Protein AF-M4BN10-F1 (afdb_monomer_lite)

Foldseek 3Di:
DDDDDCPVVVVVVVVVVVVVVVVVVVVVCVVVVPPCPPPPPPDDPPPPPPVPPPPLVVLLVVLVVLLVVLVVLVVVLVVLVVVLPDDDPPPCNVVSVVVNVVSVVVSVVSLVVSVVSLVVSVVVLVVDDDDPVVVVVNVVSSVVSVVSSVVSVD

Radius of gyration: 28.4 Å; chains: 1; bounding box: 60×37×81 Å

Organism: Hyaloperonospora arabidopsidis (strain Emoy2) (NCBI:txid559515)

Secondary structure (DSSP, 8-state):
-PPPP-HHHHHHHHHHHHHHHHHHHHHHHTTSTTT-TTS-SSS--------PPPTHHHHHHHHHHHHHHHHHHHHHHHHHHHHHHS--SSSTHHHHHHHHHHHHHHHHHHHHHHHHHHHHHHHTTSS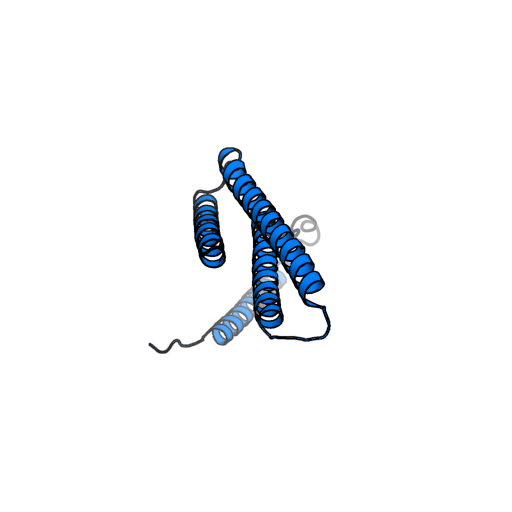S---HHHHHHHHHHHHHHHHHHHHHH-

pLDDT: mean 76.8, std 14.12, range [44.88, 93.56]

Sequence (154 aa):
MATRNLTRQFVQLRAQEKAKVLRRKNIVSHRHREEEKARHESVEQEVTSVAIAPGWVDVVNDTNRHVARIKEMMARLSTLHTSRLMVRFDGSESKYEQEIDDVTQEITDEFRCAEKGLRKMAHDDENMEFSAADAKTRQNVQSHWATALTDIAS

InterPro domains:
  IPR010989 SNARE [SSF47661] (54-152)

Structure (mmCIF, N/CA/C/O backbone):
data_AF-M4BN10-F1
#
_entry.id   AF-M4BN10-F1
#
loop_
_atom_site.group_PDB
_atom_site.id
_atom_site.type_symbol
_atom_site.label_atom_id
_atom_site.label_alt_id
_atom_site.label_comp_id
_atom_site.label_asym_id
_atom_site.label_entity_id
_atom_site.label_seq_id
_atom_site.pdbx_PDB_ins_code
_atom_site.Cartn_x
_atom_site.Cartn_y
_atom_site.Cartn_z
_atom_site.occupancy
_atom_site.B_iso_or_equiv
_atom_site.auth_seq_id
_atom_site.auth_comp_id
_atom_site.auth_asym_id
_atom_site.auth_atom_id
_atom_site.pdbx_PDB_model_num
ATOM 1 N N . MET A 1 1 ? -17.181 5.872 -26.113 1.00 54.25 1 MET A N 1
ATOM 2 C CA . MET A 1 1 ? -16.169 5.508 -27.131 1.00 54.25 1 MET A CA 1
ATOM 3 C C . MET A 1 1 ? -15.872 4.023 -27.002 1.00 54.25 1 MET A C 1
ATOM 5 O O . MET A 1 1 ? -15.557 3.596 -25.902 1.00 54.25 1 MET A O 1
ATOM 9 N N . ALA A 1 2 ? -16.022 3.234 -28.069 1.00 70.50 2 ALA A N 1
ATOM 10 C CA . ALA A 1 2 ? -15.698 1.805 -28.050 1.00 70.50 2 ALA A CA 1
ATOM 11 C C . ALA A 1 2 ? -14.240 1.598 -28.496 1.00 70.50 2 ALA A C 1
ATOM 13 O O . ALA A 1 2 ? -13.861 2.051 -29.575 1.00 70.50 2 ALA A O 1
ATOM 14 N N . THR A 1 3 ? -13.413 0.947 -27.676 1.00 85.56 3 THR A N 1
ATOM 15 C CA . THR A 1 3 ? -12.013 0.639 -28.008 1.00 85.56 3 THR A CA 1
ATOM 16 C C . THR A 1 3 ? -11.917 -0.749 -28.652 1.00 85.56 3 THR A C 1
ATOM 18 O O . THR A 1 3 ? -12.488 -1.722 -28.165 1.00 85.56 3 THR A O 1
ATOM 21 N N . ARG A 1 4 ? -11.209 -0.861 -29.786 1.00 88.69 4 ARG A N 1
ATOM 22 C CA . ARG A 1 4 ? -10.985 -2.136 -30.493 1.00 88.69 4 ARG A CA 1
ATOM 23 C C . ARG A 1 4 ? -9.639 -2.735 -30.083 1.00 88.69 4 ARG A C 1
ATOM 25 O O . ARG A 1 4 ? -8.607 -2.093 -30.255 1.00 88.69 4 ARG A O 1
ATOM 32 N N . ASN A 1 5 ? -9.632 -3.979 -29.603 1.00 88.12 5 ASN A N 1
ATOM 33 C CA . ASN A 1 5 ? -8.400 -4.688 -29.247 1.00 88.12 5 ASN A CA 1
ATOM 34 C C . ASN A 1 5 ? -7.778 -5.374 -30.481 1.00 88.12 5 ASN A C 1
ATOM 36 O O . ASN A 1 5 ? -8.390 -6.255 -31.083 1.00 88.12 5 ASN A O 1
ATOM 40 N N . LEU A 1 6 ? -6.564 -4.964 -30.863 1.00 91.88 6 LEU A N 1
ATOM 41 C CA . LEU A 1 6 ? -5.821 -5.491 -32.021 1.00 91.88 6 LEU A CA 1
ATOM 42 C C . LEU A 1 6 ? -4.573 -6.293 -31.625 1.00 91.88 6 LEU A C 1
ATOM 44 O O . LEU A 1 6 ? -3.831 -6.750 -32.496 1.00 91.88 6 LEU A O 1
ATOM 48 N N . THR A 1 7 ? -4.329 -6.492 -30.328 1.00 93.19 7 THR A N 1
ATOM 49 C CA . THR A 1 7 ? -3.077 -7.061 -29.810 1.00 93.19 7 THR A CA 1
ATOM 50 C C . THR A 1 7 ? -2.760 -8.414 -30.443 1.00 93.19 7 THR A C 1
ATOM 52 O O . THR A 1 7 ? -1.642 -8.644 -30.901 1.00 93.19 7 THR A O 1
ATOM 55 N N . ARG A 1 8 ? -3.763 -9.291 -30.569 1.00 89.62 8 ARG A N 1
ATOM 56 C CA . ARG A 1 8 ? -3.595 -10.623 -31.168 1.00 89.62 8 ARG A CA 1
ATOM 57 C C . ARG A 1 8 ? -3.158 -10.562 -32.635 1.00 89.62 8 ARG A C 1
ATOM 59 O O . ARG A 1 8 ? -2.279 -11.319 -33.042 1.00 89.62 8 ARG A O 1
ATOM 66 N N . GLN A 1 9 ? -3.740 -9.645 -33.410 1.00 90.69 9 GLN A N 1
ATOM 67 C CA . GLN A 1 9 ? -3.404 -9.460 -34.822 1.00 90.69 9 GLN A CA 1
ATOM 68 C C . GLN A 1 9 ? -1.964 -8.953 -34.979 1.00 90.69 9 GLN A C 1
ATOM 70 O O . GLN A 1 9 ? -1.209 -9.484 -35.791 1.00 90.69 9 GLN A O 1
ATOM 75 N N . PHE A 1 10 ? -1.551 -7.988 -34.152 1.00 92.88 10 PHE A N 1
ATOM 76 C CA . PHE A 1 10 ? -0.177 -7.484 -34.147 1.00 92.88 10 PHE A CA 1
ATOM 77 C C . PHE A 1 10 ? 0.849 -8.560 -33.776 1.00 92.88 10 PHE A C 1
ATOM 79 O O . PHE A 1 10 ? 1.885 -8.668 -34.432 1.00 92.88 10 PHE A O 1
ATOM 86 N N . VAL A 1 11 ? 0.566 -9.386 -32.764 1.00 93.56 11 VAL A N 1
ATOM 87 C CA . VAL A 1 11 ? 1.464 -10.481 -32.356 1.00 93.56 11 VAL A CA 1
ATOM 88 C C . VAL A 1 11 ? 1.652 -11.488 -33.492 1.00 93.56 11 VAL A C 1
ATOM 90 O O . VAL A 1 11 ? 2.782 -11.883 -33.785 1.00 93.56 11 VAL A O 1
ATOM 93 N N . GLN A 1 12 ? 0.568 -11.858 -34.178 1.00 90.69 12 GLN A N 1
ATOM 94 C CA . GLN A 1 12 ? 0.621 -12.794 -35.298 1.00 90.69 12 GLN A CA 1
ATOM 95 C C . GLN A 1 12 ? 1.441 -12.238 -36.470 1.00 90.69 12 GLN A C 1
ATOM 97 O O . GLN A 1 12 ? 2.306 -12.936 -37.000 1.00 90.69 12 GLN A O 1
ATOM 102 N N . LEU A 1 13 ? 1.222 -10.973 -36.840 1.00 92.94 13 LEU A N 1
ATOM 103 C CA . LEU A 1 13 ? 1.981 -10.310 -37.903 1.00 92.94 13 LEU A CA 1
ATOM 104 C C . LEU A 1 13 ? 3.469 -10.191 -37.549 1.00 92.94 13 LEU A C 1
ATOM 106 O O . LEU A 1 13 ? 4.327 -10.476 -38.384 1.00 92.94 13 LEU A O 1
ATOM 110 N N . ARG A 1 14 ? 3.796 -9.858 -36.293 1.00 91.44 14 ARG A N 1
ATOM 111 C CA . ARG A 1 14 ? 5.184 -9.788 -35.814 1.00 91.44 14 ARG A CA 1
ATOM 112 C C . ARG A 1 14 ? 5.889 -11.142 -35.902 1.00 91.44 14 ARG A C 1
ATOM 114 O O . ARG A 1 14 ? 7.046 -11.198 -36.316 1.00 91.44 14 ARG A O 1
ATOM 121 N N . ALA A 1 15 ? 5.211 -12.226 -35.527 1.00 89.19 15 ALA A N 1
ATOM 122 C CA . ALA A 1 15 ? 5.759 -13.577 -35.628 1.00 89.19 15 ALA A CA 1
ATOM 123 C C . ALA A 1 15 ? 6.003 -13.983 -37.092 1.00 89.19 15 ALA A C 1
ATOM 125 O O . ALA A 1 15 ? 7.060 -14.525 -37.420 1.00 89.19 15 ALA A O 1
ATOM 126 N N . GLN A 1 16 ? 5.061 -13.665 -37.984 1.00 87.00 16 GLN A N 1
ATOM 127 C CA . GLN A 1 16 ? 5.193 -13.932 -39.416 1.00 87.00 16 GLN A CA 1
ATOM 128 C C . GLN A 1 16 ? 6.348 -13.149 -40.051 1.00 87.00 16 GLN A C 1
ATOM 130 O O . GLN A 1 16 ? 7.101 -13.721 -40.839 1.00 87.00 16 GLN A O 1
ATOM 135 N N . GLU A 1 17 ? 6.531 -11.874 -39.700 1.00 84.25 17 GLU A N 1
ATOM 136 C CA . GLU A 1 17 ? 7.627 -11.067 -40.249 1.00 84.25 17 GLU A CA 1
ATOM 137 C C . GLU A 1 17 ? 8.992 -11.552 -39.750 1.00 84.25 17 GLU A C 1
ATOM 139 O O . GLU A 1 17 ? 9.910 -11.727 -40.552 1.00 84.25 17 GLU A O 1
ATOM 144 N N . LYS A 1 18 ? 9.108 -11.899 -38.459 1.00 82.06 18 LYS A N 1
ATOM 145 C CA . LYS A 1 18 ? 10.313 -12.554 -37.921 1.00 82.06 18 LYS A CA 1
ATOM 146 C C . LYS A 1 18 ? 10.642 -13.843 -38.682 1.00 82.06 18 LYS A C 1
ATOM 148 O O . LYS A 1 18 ? 11.789 -14.045 -39.074 1.00 82.06 18 LYS A O 1
ATOM 153 N N . ALA A 1 19 ? 9.642 -14.682 -38.961 1.00 81.38 19 ALA A N 1
ATOM 154 C CA . ALA A 1 19 ? 9.833 -15.909 -39.731 1.00 81.38 19 ALA A CA 1
ATOM 155 C C . ALA A 1 19 ? 10.281 -15.636 -41.182 1.00 81.38 19 ALA A C 1
ATOM 157 O O . ALA A 1 19 ? 11.134 -16.351 -41.707 1.00 81.38 19 ALA A O 1
ATOM 158 N N . LYS A 1 20 ? 9.758 -14.589 -41.835 1.00 81.75 20 LYS A N 1
ATOM 159 C CA . LYS A 1 20 ? 10.189 -14.177 -43.185 1.00 81.75 20 LYS A CA 1
ATOM 160 C C . LYS A 1 20 ? 11.622 -13.645 -43.203 1.00 81.75 20 LYS A C 1
ATOM 162 O O . LYS A 1 20 ? 12.374 -13.970 -44.120 1.00 81.75 20 LYS A O 1
ATOM 167 N N . VAL A 1 21 ? 12.010 -12.832 -42.221 1.00 80.88 21 VAL A N 1
ATOM 168 C CA . VAL A 1 21 ? 13.389 -12.332 -42.077 1.00 80.88 21 VAL A CA 1
ATOM 169 C C . VAL A 1 21 ? 14.361 -13.493 -41.856 1.00 80.88 21 VAL A C 1
ATOM 171 O O . VAL A 1 21 ? 15.370 -13.566 -42.552 1.00 80.88 21 VAL A O 1
ATOM 174 N N . LEU A 1 22 ? 14.019 -14.453 -40.990 1.00 75.00 22 LEU A N 1
ATOM 175 C CA . LEU A 1 22 ? 14.847 -15.638 -40.752 1.00 75.00 22 LEU A CA 1
ATOM 176 C C . LEU A 1 22 ? 14.999 -16.506 -42.012 1.00 75.00 22 LEU A C 1
ATOM 178 O O . LEU A 1 22 ? 16.103 -16.927 -42.345 1.00 75.00 22 LEU A O 1
ATOM 182 N N . ARG A 1 23 ? 13.911 -16.716 -42.769 1.00 76.12 23 ARG A N 1
ATOM 183 C CA . ARG A 1 23 ? 13.959 -17.427 -44.061 1.00 76.12 23 ARG A CA 1
ATOM 184 C C . ARG A 1 23 ? 14.865 -16.718 -45.070 1.00 76.12 23 ARG A C 1
ATOM 186 O O . ARG A 1 23 ? 15.666 -17.378 -45.720 1.00 76.12 23 ARG A O 1
ATOM 193 N N . ARG A 1 24 ? 14.782 -15.385 -45.173 1.00 75.94 24 ARG A N 1
ATOM 194 C CA . ARG A 1 24 ? 15.668 -14.585 -46.037 1.00 75.94 24 ARG A CA 1
ATOM 195 C C . ARG A 1 24 ? 17.137 -14.694 -45.604 1.00 75.94 24 ARG A C 1
ATOM 197 O O . ARG A 1 24 ? 17.982 -14.941 -46.458 1.00 75.94 24 ARG A O 1
ATOM 204 N N . LYS A 1 25 ? 17.433 -14.605 -44.299 1.00 72.31 25 LYS A N 1
ATOM 205 C CA . LYS A 1 25 ? 18.791 -14.776 -43.741 1.00 72.31 25 LYS A CA 1
ATOM 206 C C . LYS A 1 25 ? 19.361 -16.168 -44.055 1.00 72.31 25 LYS A C 1
ATOM 208 O O . LYS A 1 25 ? 20.499 -16.259 -44.499 1.00 72.31 25 LYS A O 1
ATOM 213 N N . ASN A 1 26 ? 18.556 -17.226 -43.928 1.00 67.19 26 ASN A N 1
ATOM 214 C CA . ASN A 1 26 ? 18.981 -18.600 -44.232 1.00 67.19 26 ASN A CA 1
ATOM 215 C C . ASN A 1 26 ? 19.218 -18.872 -45.730 1.00 67.19 26 ASN A C 1
ATOM 217 O O . ASN A 1 26 ? 20.049 -19.706 -46.078 1.00 67.19 26 ASN A O 1
ATOM 221 N N . ILE A 1 27 ? 18.500 -18.190 -46.627 1.00 65.56 27 ILE A N 1
ATOM 222 C CA . ILE A 1 27 ? 18.718 -18.314 -48.080 1.00 65.56 27 ILE A CA 1
ATOM 223 C C . ILE A 1 27 ? 20.009 -17.594 -48.492 1.00 65.56 27 ILE A C 1
ATOM 225 O O . ILE A 1 27 ? 20.764 -18.103 -49.317 1.00 65.56 27 ILE A O 1
ATOM 229 N N . VAL A 1 28 ? 20.289 -16.432 -47.894 1.00 60.88 28 VAL A N 1
ATOM 230 C CA . VAL A 1 28 ? 21.525 -15.674 -48.140 1.00 60.88 28 VAL A CA 1
ATOM 231 C C . VAL A 1 28 ? 22.743 -16.394 -47.547 1.00 60.88 28 VAL A C 1
ATOM 233 O O . VAL A 1 28 ? 23.783 -16.454 -48.199 1.00 60.88 28 VAL A O 1
ATOM 236 N N . SER A 1 29 ? 22.612 -17.034 -46.379 1.00 57.50 29 SER A N 1
ATOM 237 C CA . SER A 1 29 ? 23.706 -17.800 -45.764 1.00 57.50 29 SER A CA 1
ATOM 238 C C . SER A 1 29 ? 24.054 -19.090 -46.511 1.00 57.50 29 SER A C 1
ATOM 240 O O . SER A 1 29 ? 25.197 -19.530 -46.448 1.00 57.50 29 SER A O 1
ATOM 242 N N . HIS A 1 30 ? 23.136 -19.665 -47.297 1.00 53.50 30 HIS A N 1
ATOM 243 C CA . HIS A 1 30 ? 23.446 -20.814 -48.156 1.00 53.50 30 HIS A CA 1
ATOM 244 C C . HIS A 1 30 ? 24.340 -20.469 -49.360 1.00 53.50 30 HIS A C 1
ATOM 246 O O . HIS A 1 30 ? 24.885 -21.380 -49.977 1.00 53.50 30 HIS A O 1
ATOM 252 N N . ARG A 1 31 ? 24.523 -19.178 -49.677 1.00 53.12 31 ARG A N 1
ATOM 253 C CA . ARG A 1 31 ? 25.410 -18.707 -50.754 1.00 53.12 31 ARG A CA 1
ATOM 254 C C . ARG A 1 31 ? 26.826 -18.350 -50.260 1.00 53.12 31 ARG A C 1
ATOM 256 O O . ARG A 1 31 ? 27.698 -18.131 -51.086 1.00 53.12 31 ARG A O 1
ATOM 263 N N . HIS A 1 32 ? 27.058 -18.326 -48.943 1.00 49.81 32 HIS A N 1
ATOM 264 C CA . HIS A 1 32 ? 28.332 -17.924 -48.316 1.00 49.81 32 HIS A CA 1
ATOM 265 C C . HIS A 1 32 ? 28.820 -18.930 -47.245 1.00 49.81 32 HIS A C 1
ATOM 267 O O . HIS A 1 32 ? 29.601 -18.589 -46.362 1.00 49.81 32 HIS A O 1
ATOM 273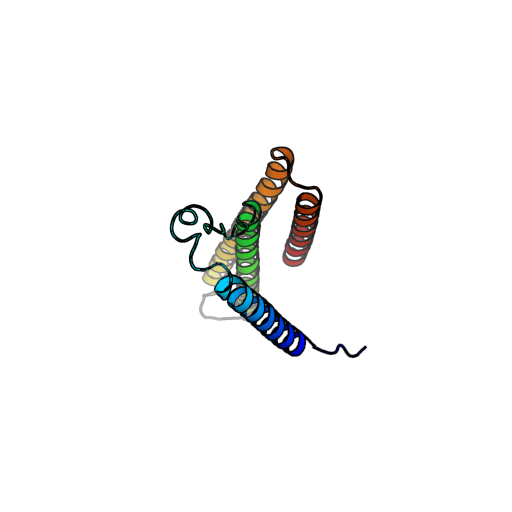 N N . ARG A 1 33 ? 28.325 -20.181 -47.279 1.00 48.88 33 ARG A N 1
ATOM 274 C CA . ARG A 1 33 ? 28.557 -21.194 -46.226 1.00 48.88 33 ARG A CA 1
ATOM 275 C C . ARG A 1 33 ? 29.898 -21.929 -46.321 1.00 48.88 33 ARG A C 1
ATOM 277 O O . ARG A 1 33 ? 30.248 -22.628 -45.375 1.00 48.88 33 ARG A O 1
ATOM 284 N N . GLU A 1 34 ? 30.645 -21.792 -47.413 1.00 49.97 34 GLU A N 1
ATOM 285 C CA . GLU A 1 34 ? 31.919 -22.513 -47.557 1.00 49.97 34 GLU A CA 1
ATOM 286 C C . GLU A 1 34 ? 33.153 -21.725 -47.085 1.00 49.97 34 GLU A C 1
ATOM 288 O O . GLU A 1 34 ? 34.161 -22.353 -46.781 1.00 49.97 34 GLU A O 1
ATOM 293 N N . GLU A 1 35 ? 33.080 -20.401 -46.885 1.00 50.88 35 GLU A N 1
ATOM 294 C CA . GLU A 1 35 ? 34.285 -19.599 -46.576 1.00 50.88 35 GLU A CA 1
ATOM 295 C C . GLU A 1 35 ? 34.394 -19.069 -45.130 1.00 50.88 35 GLU A C 1
ATOM 297 O O . GLU A 1 35 ? 35.488 -18.728 -44.687 1.00 50.88 35 GLU A O 1
ATOM 302 N N . GLU A 1 36 ? 33.322 -19.057 -44.327 1.00 49.31 36 GLU A N 1
ATOM 303 C CA . GLU A 1 36 ? 33.332 -18.389 -43.004 1.00 49.31 36 GLU A CA 1
ATOM 304 C C . GLU A 1 36 ? 33.270 -19.320 -41.779 1.00 49.31 36 GLU A C 1
ATOM 306 O O . GLU A 1 36 ? 33.039 -18.875 -40.655 1.00 49.31 36 GLU A O 1
ATOM 311 N N . LYS A 1 37 ? 33.545 -20.622 -41.934 1.00 46.28 37 LYS A N 1
ATOM 312 C CA . LYS A 1 37 ? 33.528 -21.581 -40.806 1.00 46.28 37 LYS A CA 1
ATOM 313 C C . LYS A 1 37 ? 34.695 -21.412 -39.806 1.00 46.28 37 LYS A C 1
ATOM 315 O O . LYS A 1 37 ? 34.807 -22.200 -38.874 1.00 46.28 37 LYS A O 1
ATOM 320 N N . ALA A 1 38 ? 35.549 -20.399 -39.971 1.00 49.38 38 ALA A N 1
ATOM 321 C CA . ALA A 1 38 ? 36.724 -20.162 -39.125 1.00 49.38 38 ALA A CA 1
ATOM 322 C C . ALA A 1 38 ? 36.747 -18.800 -38.397 1.00 49.38 38 ALA A C 1
ATOM 324 O O . ALA A 1 38 ? 37.731 -18.508 -37.726 1.00 49.38 38 ALA A O 1
ATOM 325 N N . ARG A 1 39 ? 35.721 -17.939 -38.526 1.00 49.94 39 ARG A N 1
ATOM 326 C CA . ARG A 1 39 ? 35.797 -16.548 -38.011 1.00 49.94 39 ARG A CA 1
ATOM 327 C C . ARG A 1 39 ? 34.670 -16.085 -37.085 1.00 49.94 39 ARG A C 1
ATOM 329 O O . ARG A 1 39 ? 34.713 -14.947 -36.636 1.00 49.94 39 ARG A O 1
ATOM 336 N N . HIS A 1 40 ? 33.697 -16.933 -36.762 1.00 45.62 40 HIS A N 1
ATOM 337 C CA . HIS A 1 40 ? 32.463 -16.493 -36.096 1.00 45.62 40 HIS A CA 1
ATOM 338 C C . HIS A 1 40 ? 32.186 -17.166 -34.739 1.00 45.62 40 HIS A C 1
ATOM 340 O O . HIS A 1 40 ? 31.036 -17.414 -34.399 1.00 45.62 40 HIS A O 1
ATOM 346 N N . GLU A 1 41 ? 33.219 -17.442 -33.934 1.00 44.88 41 GLU A N 1
ATOM 347 C CA . GLU A 1 41 ? 33.027 -17.850 -32.525 1.00 44.88 41 GLU A CA 1
ATOM 348 C C . GLU A 1 41 ? 32.899 -16.648 -31.561 1.00 44.88 41 GLU A C 1
ATOM 350 O O . GLU A 1 41 ? 32.593 -16.822 -30.389 1.00 44.88 41 GLU A O 1
ATOM 355 N N . SER A 1 42 ? 33.075 -15.403 -32.021 1.00 45.56 42 SER A N 1
ATOM 356 C CA . SER A 1 42 ? 33.181 -14.245 -31.115 1.00 45.56 42 SER A CA 1
ATOM 357 C C . SER A 1 42 ? 31.973 -13.306 -31.046 1.00 45.56 42 SER A C 1
ATOM 359 O O . SER A 1 42 ? 32.022 -12.337 -30.292 1.00 45.56 42 SER A O 1
ATOM 361 N N . VAL A 1 43 ? 30.885 -13.535 -31.786 1.00 54.44 43 VAL A N 1
ATOM 362 C CA . VAL A 1 43 ? 29.778 -12.561 -31.827 1.00 54.44 43 VAL A CA 1
ATOM 363 C C . VAL A 1 43 ? 28.429 -13.255 -31.902 1.00 54.44 43 VAL A C 1
ATOM 365 O O . VAL A 1 43 ? 27.852 -13.274 -32.972 1.00 54.44 43 VAL A O 1
ATOM 368 N N . GLU A 1 44 ? 27.930 -13.803 -30.791 1.00 46.47 44 GLU A N 1
ATOM 369 C CA . GLU A 1 44 ? 26.492 -13.830 -30.440 1.00 46.47 44 GLU A CA 1
ATOM 370 C C . GLU A 1 44 ? 26.348 -14.016 -28.915 1.00 46.47 44 GLU A C 1
ATOM 372 O O . GLU A 1 44 ? 25.661 -14.907 -28.429 1.00 46.47 44 GLU A O 1
ATOM 377 N N . GLN A 1 45 ? 26.997 -13.157 -28.123 1.00 48.31 45 GLN A N 1
ATOM 378 C CA . GLN A 1 45 ? 26.473 -12.852 -26.792 1.00 48.31 45 GLN A CA 1
ATOM 379 C C . GLN A 1 45 ? 25.635 -11.586 -26.943 1.00 48.31 45 GLN A C 1
ATOM 381 O O . GLN A 1 45 ? 26.057 -10.484 -26.603 1.00 48.31 45 GLN A O 1
ATOM 386 N N . GLU A 1 46 ? 24.448 -11.747 -27.538 1.00 47.12 46 GLU A N 1
ATOM 387 C CA . GLU A 1 46 ? 23.356 -10.797 -27.355 1.00 47.12 46 GLU A CA 1
ATOM 388 C C . GLU A 1 46 ? 23.073 -10.806 -25.852 1.00 47.12 46 GLU A C 1
ATOM 390 O O . GLU A 1 46 ? 22.348 -11.650 -25.324 1.00 47.12 46 GLU A O 1
ATOM 395 N N . VAL A 1 47 ? 23.747 -9.911 -25.131 1.00 48.41 47 VAL A N 1
ATOM 396 C CA . VAL A 1 47 ? 23.386 -9.571 -23.768 1.00 48.41 47 VAL A CA 1
ATOM 397 C C . VAL A 1 47 ? 21.982 -9.012 -23.909 1.00 48.41 47 VAL A C 1
ATOM 399 O O . VAL A 1 47 ? 21.790 -7.853 -24.269 1.00 48.41 47 VAL A O 1
ATOM 402 N N . THR A 1 48 ? 20.977 -9.856 -23.688 1.00 45.91 48 THR A N 1
ATOM 403 C CA . THR A 1 48 ? 19.666 -9.395 -23.271 1.00 45.91 48 THR A CA 1
ATOM 404 C C . THR A 1 48 ? 19.941 -8.632 -21.991 1.00 45.91 48 THR A C 1
ATOM 406 O O . THR A 1 48 ? 20.011 -9.223 -20.914 1.00 45.91 48 THR A O 1
ATOM 409 N N . SER A 1 49 ? 20.222 -7.335 -22.117 1.00 48.03 49 SER A N 1
ATOM 410 C CA . SER A 1 49 ? 20.278 -6.418 -21.002 1.00 48.03 49 SER A CA 1
ATOM 411 C C . SER A 1 49 ? 18.857 -6.405 -20.468 1.00 48.03 49 SER A C 1
ATOM 413 O O . SER A 1 49 ? 18.010 -5.628 -20.910 1.00 48.03 49 SER A O 1
ATOM 415 N N . VAL A 1 50 ? 18.555 -7.367 -19.598 1.00 53.06 50 VAL A N 1
ATOM 416 C CA . VAL A 1 50 ? 17.430 -7.280 -18.689 1.00 53.06 50 VAL A CA 1
ATOM 417 C C . VAL A 1 50 ? 17.663 -5.941 -18.022 1.00 53.06 50 VAL A C 1
ATOM 419 O O . VAL A 1 50 ? 18.657 -5.776 -17.320 1.00 53.06 50 VAL A O 1
ATOM 422 N N . ALA A 1 51 ? 16.854 -4.948 -18.386 1.00 62.34 51 ALA A N 1
ATOM 423 C CA . ALA A 1 51 ? 16.897 -3.651 -17.751 1.00 62.34 51 ALA A CA 1
ATOM 424 C C . ALA A 1 51 ? 16.594 -3.935 -16.284 1.00 62.34 51 ALA A C 1
ATOM 426 O O . ALA A 1 51 ? 15.447 -4.210 -15.931 1.00 62.34 51 ALA A O 1
ATOM 427 N N . ILE A 1 52 ? 17.649 -4.015 -15.472 1.00 65.75 52 ILE A N 1
ATOM 428 C CA . ILE A 1 52 ? 17.530 -4.168 -14.033 1.00 65.75 52 ILE A CA 1
ATOM 429 C C . ILE A 1 52 ? 16.690 -2.971 -13.623 1.00 65.75 52 ILE A C 1
ATOM 431 O O . ILE A 1 52 ? 17.051 -1.829 -13.929 1.00 65.75 52 ILE A O 1
ATOM 435 N N . ALA A 1 53 ? 15.511 -3.254 -13.069 1.00 67.19 53 ALA A N 1
ATOM 436 C CA . ALA A 1 53 ? 14.627 -2.205 -12.607 1.00 67.19 53 ALA A CA 1
A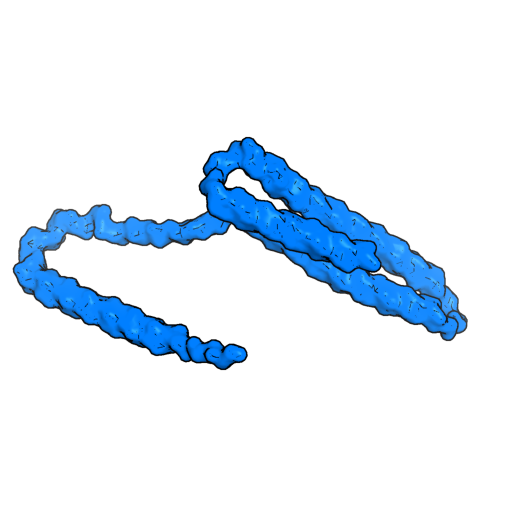TOM 437 C C . ALA A 1 53 ? 15.456 -1.292 -11.692 1.00 67.19 53 ALA A C 1
ATOM 439 O O . ALA A 1 53 ? 16.235 -1.800 -10.882 1.00 67.19 53 ALA A O 1
ATOM 440 N N . PRO A 1 54 ? 15.372 0.034 -11.861 1.00 72.25 54 PRO A N 1
ATOM 441 C CA . PRO A 1 54 ? 16.107 0.948 -11.004 1.00 72.25 54 PRO A CA 1
ATOM 442 C C . PRO A 1 54 ? 15.864 0.615 -9.525 1.00 72.25 54 PRO A C 1
ATOM 444 O O . PRO A 1 54 ? 14.731 0.323 -9.157 1.00 72.25 54 PRO A O 1
ATOM 447 N N . GLY A 1 55 ? 16.886 0.684 -8.669 1.00 71.44 55 GLY A N 1
ATOM 448 C CA . GLY A 1 55 ? 16.772 0.250 -7.264 1.00 71.44 55 GLY A CA 1
ATOM 449 C C . GLY A 1 55 ? 15.678 0.962 -6.448 1.00 71.44 55 GLY A C 1
ATOM 450 O O . GLY A 1 55 ? 15.193 0.425 -5.458 1.00 71.44 55 GLY A O 1
ATOM 451 N N . TRP A 1 56 ? 15.213 2.136 -6.890 1.00 75.50 56 TRP A N 1
ATOM 452 C CA . TRP A 1 56 ? 14.057 2.812 -6.289 1.00 75.50 56 TRP A CA 1
ATOM 453 C C . TRP A 1 56 ? 12.739 2.048 -6.483 1.00 75.50 56 TRP A C 1
ATOM 455 O O . TRP A 1 56 ? 11.821 2.200 -5.681 1.00 75.50 56 TRP A O 1
ATOM 465 N N . VAL A 1 57 ? 12.632 1.213 -7.522 1.00 80.69 57 VAL A N 1
ATOM 466 C CA . VAL A 1 57 ? 11.446 0.389 -7.791 1.00 80.69 57 VAL A CA 1
ATOM 467 C C . VAL A 1 57 ? 11.215 -0.611 -6.659 1.00 80.69 57 VAL A C 1
ATOM 469 O O . VAL A 1 57 ? 10.066 -0.838 -6.281 1.00 80.69 57 VAL A O 1
ATOM 472 N N . ASP A 1 58 ? 12.283 -1.149 -6.066 1.00 82.62 58 ASP A N 1
ATOM 473 C CA . ASP A 1 58 ? 12.177 -2.045 -4.912 1.00 82.62 58 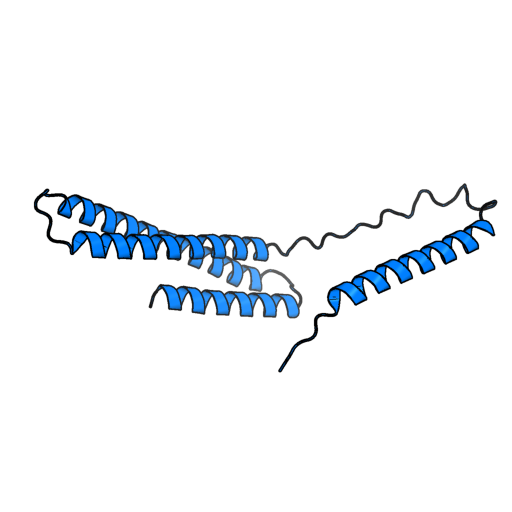ASP A CA 1
ATOM 474 C C . ASP A 1 58 ? 11.638 -1.298 -3.686 1.00 82.62 58 ASP A C 1
ATOM 476 O O . ASP A 1 58 ? 10.700 -1.765 -3.042 1.00 82.62 58 ASP A O 1
ATOM 480 N N . VAL A 1 59 ? 12.125 -0.075 -3.439 1.00 80.88 59 VAL A N 1
ATOM 481 C CA . VAL A 1 59 ? 11.627 0.800 -2.360 1.00 80.88 59 VAL A CA 1
ATOM 482 C C . VAL A 1 59 ? 10.141 1.122 -2.546 1.00 80.88 59 VAL A C 1
ATOM 484 O O . VAL A 1 59 ? 9.378 1.153 -1.577 1.00 80.88 59 VAL A O 1
ATOM 487 N N . VAL A 1 60 ? 9.694 1.319 -3.788 1.00 81.00 60 VAL A N 1
ATOM 488 C CA . VAL A 1 60 ? 8.275 1.544 -4.105 1.00 81.00 60 VAL A CA 1
ATOM 489 C C . VAL A 1 60 ? 7.444 0.295 -3.855 1.00 81.00 60 VAL A C 1
ATOM 491 O O . VAL A 1 60 ? 6.345 0.392 -3.312 1.00 81.00 60 VAL A O 1
ATOM 494 N N . ASN A 1 61 ? 7.952 -0.876 -4.228 1.00 85.06 61 ASN A N 1
ATOM 495 C CA . ASN A 1 61 ? 7.258 -2.135 -3.999 1.00 85.06 61 ASN A CA 1
ATOM 496 C C . ASN A 1 61 ? 7.112 -2.427 -2.499 1.00 85.06 61 ASN A C 1
ATOM 498 O O . ASN A 1 61 ? 6.032 -2.805 -2.049 1.00 85.06 61 ASN A O 1
ATOM 502 N N . ASP A 1 62 ? 8.162 -2.179 -1.716 1.00 85.94 62 ASP A N 1
ATOM 503 C CA . ASP A 1 62 ? 8.127 -2.302 -0.259 1.00 85.94 62 ASP A CA 1
ATOM 504 C C . ASP A 1 62 ? 7.133 -1.313 0.359 1.00 85.94 62 ASP A C 1
ATOM 506 O O . ASP A 1 62 ? 6.272 -1.710 1.145 1.00 85.94 62 ASP A O 1
ATOM 510 N N . THR A 1 63 ? 7.154 -0.047 -0.068 1.00 85.19 63 THR A N 1
ATOM 511 C CA . THR A 1 63 ? 6.171 0.959 0.377 1.00 85.19 63 THR A CA 1
ATOM 512 C C . THR A 1 63 ? 4.734 0.526 0.053 1.00 85.19 63 THR A C 1
ATOM 514 O O . THR A 1 63 ? 3.844 0.655 0.892 1.00 85.19 63 THR A O 1
ATOM 517 N N . ASN A 1 64 ? 4.503 -0.078 -1.119 1.00 86.62 64 ASN A N 1
ATOM 518 C CA . ASN A 1 64 ? 3.191 -0.607 -1.505 1.00 86.62 64 ASN A CA 1
ATOM 519 C C . ASN A 1 64 ? 2.722 -1.750 -0.606 1.00 86.62 64 ASN A C 1
ATOM 521 O O . ASN A 1 64 ? 1.542 -1.832 -0.268 1.00 86.62 64 ASN A O 1
ATOM 525 N N . ARG A 1 65 ? 3.643 -2.618 -0.181 1.00 89.56 65 ARG A N 1
ATOM 526 C CA . ARG A 1 65 ? 3.338 -3.692 0.770 1.00 89.56 65 ARG A CA 1
ATOM 527 C C . ARG A 1 65 ? 2.934 -3.130 2.128 1.00 89.56 65 ARG A C 1
ATOM 529 O O . ARG A 1 65 ? 1.926 -3.577 2.669 1.00 89.56 65 ARG A O 1
ATOM 536 N N . HIS A 1 66 ? 3.656 -2.127 2.633 1.00 88.38 66 HIS A N 1
ATOM 537 C CA . HIS A 1 66 ? 3.293 -1.437 3.876 1.00 88.38 66 HIS A CA 1
ATOM 538 C C . HIS A 1 66 ? 1.896 -0.812 3.777 1.00 88.38 66 HIS A C 1
ATOM 540 O O . HIS A 1 66 ? 1.046 -1.057 4.627 1.00 88.38 66 HIS A O 1
ATOM 546 N N . VAL A 1 67 ? 1.599 -0.095 2.691 1.00 86.62 67 VAL A N 1
ATOM 547 C CA . VAL A 1 67 ? 0.277 0.518 2.478 1.00 86.62 67 VAL A CA 1
ATOM 548 C C . VAL A 1 67 ? -0.845 -0.518 2.373 1.00 86.62 67 VAL A C 1
ATOM 550 O O . VAL A 1 67 ? -1.919 -0.317 2.939 1.00 86.62 67 VAL A O 1
ATOM 553 N N . ALA A 1 68 ? -0.620 -1.635 1.680 1.00 89.25 68 ALA A N 1
ATOM 554 C CA . ALA A 1 68 ? -1.598 -2.719 1.613 1.00 89.25 68 ALA A CA 1
ATOM 555 C C . ALA A 1 68 ? -1.881 -3.314 3.002 1.00 89.25 68 ALA A C 1
ATOM 557 O O . ALA A 1 68 ? -3.043 -3.518 3.354 1.00 89.25 68 ALA A O 1
ATOM 558 N N . ARG A 1 69 ? -0.832 -3.519 3.808 1.00 90.88 69 ARG A N 1
ATOM 559 C CA . ARG A 1 69 ? -0.950 -4.013 5.183 1.00 90.88 69 ARG A CA 1
ATOM 560 C C . ARG A 1 69 ? -1.716 -3.036 6.074 1.00 90.88 69 ARG A C 1
ATOM 562 O O . ARG A 1 69 ? -2.628 -3.456 6.777 1.00 90.88 69 ARG A O 1
ATOM 569 N N . ILE A 1 70 ? -1.423 -1.738 5.987 1.00 90.44 70 ILE A N 1
ATOM 570 C CA . ILE A 1 70 ? -2.161 -0.696 6.718 1.00 90.44 70 ILE A CA 1
ATOM 571 C C . ILE A 1 70 ? -3.656 -0.774 6.394 1.00 90.44 70 ILE A C 1
ATOM 573 O O . ILE A 1 70 ? -4.477 -0.755 7.306 1.00 90.44 70 ILE A O 1
ATOM 577 N N . LYS A 1 71 ? -4.034 -0.915 5.117 1.00 89.25 71 LYS A N 1
ATOM 578 C CA . LYS A 1 71 ? -5.451 -1.025 4.720 1.00 89.25 71 LYS A CA 1
ATOM 579 C C . LYS A 1 71 ? -6.143 -2.240 5.337 1.00 89.25 71 LYS A C 1
ATOM 581 O O . LYS A 1 71 ? -7.280 -2.128 5.792 1.00 89.25 71 LYS A O 1
ATOM 586 N N . GLU A 1 72 ? -5.470 -3.386 5.370 1.00 92.00 72 GLU A N 1
ATOM 587 C CA . GLU A 1 72 ? -5.995 -4.598 6.008 1.00 92.00 72 GLU A CA 1
ATOM 588 C C . GLU A 1 72 ? -6.182 -4.401 7.519 1.00 92.00 72 GLU A C 1
ATOM 590 O O . GLU A 1 72 ? -7.231 -4.735 8.075 1.00 92.00 72 GLU A O 1
ATOM 595 N N . MET A 1 73 ? -5.200 -3.790 8.180 1.00 91.00 73 MET A N 1
ATOM 596 C CA . MET A 1 73 ? -5.253 -3.512 9.613 1.00 91.00 73 MET A CA 1
ATOM 597 C C . MET A 1 73 ? -6.324 -2.478 9.966 1.00 91.00 73 MET A C 1
ATOM 599 O O . MET A 1 73 ? -7.041 -2.670 10.943 1.00 91.00 73 MET A O 1
ATOM 603 N N . MET A 1 74 ? -6.508 -1.441 9.146 1.00 90.00 74 MET A N 1
ATOM 604 C CA . MET A 1 74 ? -7.593 -0.463 9.289 1.00 90.00 74 MET A CA 1
ATOM 605 C C . MET A 1 74 ? -8.973 -1.125 9.160 1.00 90.00 74 MET A C 1
ATOM 607 O O . MET A 1 74 ? -9.880 -0.836 9.943 1.00 90.00 74 MET A O 1
ATOM 611 N N . ALA A 1 75 ? -9.134 -2.070 8.227 1.00 90.81 75 ALA A N 1
ATOM 612 C CA . ALA A 1 75 ? -10.363 -2.853 8.116 1.00 90.81 75 ALA A CA 1
ATOM 613 C C . ALA A 1 75 ? -10.594 -3.717 9.368 1.00 90.81 75 ALA A C 1
ATOM 615 O O . ALA A 1 75 ? -11.694 -3.718 9.925 1.00 90.81 75 ALA A O 1
ATOM 616 N N . ARG A 1 76 ? -9.551 -4.394 9.869 1.00 89.94 76 ARG A N 1
ATOM 617 C CA . ARG A 1 76 ? -9.620 -5.164 11.121 1.00 89.94 76 ARG A CA 1
ATOM 618 C C . ARG A 1 76 ? -9.990 -4.272 12.308 1.00 89.94 76 ARG A C 1
ATOM 620 O O . ARG A 1 76 ? -10.893 -4.623 13.064 1.00 89.94 76 ARG A O 1
ATOM 627 N N . LEU A 1 77 ? -9.365 -3.107 12.439 1.00 90.62 77 LEU A N 1
ATOM 628 C CA . LEU A 1 77 ? -9.651 -2.133 13.488 1.00 90.62 77 LEU A CA 1
ATOM 629 C C . LEU A 1 77 ? -11.125 -1.694 13.462 1.00 90.62 77 LEU A C 1
ATOM 631 O O . LEU A 1 77 ? -11.784 -1.682 14.499 1.00 90.62 77 LEU A O 1
ATOM 635 N N . SER A 1 78 ? -11.683 -1.433 12.277 1.00 88.44 78 SER A N 1
ATOM 636 C CA . SER A 1 78 ? -13.109 -1.115 12.112 1.00 88.44 78 SER A CA 1
ATOM 637 C C . SER A 1 78 ? -14.026 -2.246 12.604 1.00 88.44 78 SER A C 1
ATOM 639 O O . SER A 1 78 ? -15.007 -2.002 13.317 1.00 88.44 78 SER A O 1
ATOM 641 N N . THR A 1 79 ? -13.686 -3.505 12.300 1.00 88.12 79 THR A N 1
ATOM 642 C CA . THR A 1 79 ? -14.449 -4.661 12.801 1.00 88.12 79 THR A CA 1
ATOM 643 C C . THR A 1 79 ? -14.343 -4.826 14.317 1.00 88.12 79 THR A C 1
ATOM 645 O O . THR A 1 79 ? -15.344 -5.153 14.959 1.00 88.12 79 THR A O 1
ATOM 648 N N . LEU A 1 80 ? -13.174 -4.550 14.906 1.00 86.50 80 LEU A N 1
ATOM 649 C CA . LEU A 1 80 ? -12.963 -4.593 16.355 1.00 86.50 80 LEU A CA 1
ATOM 650 C C . LEU A 1 80 ? -13.751 -3.486 17.060 1.00 86.50 80 LEU A C 1
ATOM 652 O O . LEU A 1 80 ? -14.452 -3.771 18.027 1.00 86.50 80 LEU A O 1
ATOM 656 N N . HIS A 1 81 ? -13.740 -2.258 16.533 1.00 85.19 81 HIS A N 1
ATOM 657 C CA . HIS A 1 81 ? -14.571 -1.168 17.050 1.00 85.19 81 HIS A CA 1
ATOM 658 C C . HIS A 1 81 ? -16.062 -1.506 16.992 1.00 85.19 81 HIS A C 1
ATOM 660 O O . HIS A 1 81 ? -16.775 -1.316 17.974 1.00 85.19 81 HIS A O 1
ATOM 666 N N . THR A 1 82 ? -16.531 -2.065 15.874 1.00 85.88 82 THR A N 1
ATOM 667 C CA . THR A 1 82 ? -17.930 -2.499 15.735 1.00 85.88 82 THR A CA 1
ATOM 668 C C . THR A 1 82 ? -18.269 -3.608 16.734 1.00 85.88 82 THR A C 1
ATOM 670 O O . THR A 1 82 ? -19.335 -3.591 17.345 1.00 85.88 82 THR A O 1
ATOM 673 N N . SER A 1 83 ? -17.347 -4.552 16.943 1.00 82.38 83 SER A N 1
ATOM 674 C CA . SER A 1 83 ? -17.518 -5.663 17.886 1.00 82.38 83 SER A CA 1
ATOM 675 C C . SER A 1 83 ? -17.533 -5.201 19.341 1.00 82.38 83 SER A C 1
ATOM 677 O O . SER A 1 83 ? -18.328 -5.715 20.123 1.00 82.38 83 SER A O 1
ATOM 679 N N . ARG A 1 84 ? -16.708 -4.208 19.692 1.00 79.38 84 ARG A N 1
ATOM 680 C CA . ARG A 1 84 ? -16.688 -3.567 21.013 1.00 79.38 84 ARG A CA 1
ATOM 681 C C . ARG A 1 84 ? -17.982 -2.808 21.309 1.00 79.38 84 ARG A C 1
ATOM 683 O O . ARG A 1 84 ? -18.429 -2.798 22.446 1.00 79.38 84 ARG A O 1
ATOM 690 N N . LEU A 1 85 ? -18.580 -2.161 20.307 1.00 82.12 85 LEU A N 1
ATOM 691 C CA . LEU A 1 85 ? -19.837 -1.419 20.472 1.00 82.12 85 LEU A CA 1
ATOM 692 C C . LEU A 1 85 ? -21.054 -2.330 20.700 1.00 82.12 85 LEU A C 1
ATOM 694 O O . LEU A 1 85 ? -22.103 -1.853 21.134 1.00 82.12 85 LEU A O 1
ATOM 698 N N . MET A 1 86 ? -20.946 -3.629 20.407 1.00 81.38 86 MET A N 1
ATOM 699 C CA . MET A 1 86 ? -21.999 -4.582 20.741 1.00 81.38 86 MET A CA 1
ATOM 700 C C . MET A 1 86 ? -21.986 -4.856 22.247 1.00 81.38 86 MET A C 1
ATOM 702 O O . MET A 1 86 ? -20.993 -5.331 22.787 1.00 81.38 86 MET A O 1
ATOM 706 N N . VAL A 1 87 ? -23.111 -4.592 22.920 1.00 67.56 87 VAL A N 1
ATOM 707 C CA . VAL A 1 87 ? -23.276 -4.870 24.355 1.00 67.56 87 VAL A CA 1
ATOM 708 C C . VAL A 1 87 ? -23.186 -6.378 24.587 1.00 67.56 87 VAL A C 1
ATOM 710 O O . VAL A 1 87 ? -24.057 -7.136 24.152 1.00 67.56 87 VAL A O 1
ATOM 713 N N . ARG A 1 88 ? -22.129 -6.820 25.273 1.00 68.38 88 ARG A N 1
ATOM 714 C CA . ARG A 1 88 ? -21.891 -8.227 25.620 1.00 68.38 88 ARG A CA 1
ATOM 715 C C . ARG A 1 88 ? -21.698 -8.358 27.127 1.00 68.38 88 ARG A C 1
ATOM 717 O O . ARG A 1 88 ? -21.032 -7.548 27.754 1.00 68.38 88 ARG A O 1
ATOM 724 N N . PHE A 1 89 ? -22.277 -9.404 27.710 1.00 67.25 89 PHE A N 1
ATOM 725 C CA . PHE A 1 89 ? -22.241 -9.659 29.158 1.00 67.25 89 PHE A CA 1
ATOM 726 C C . PHE A 1 89 ? -21.114 -10.621 29.585 1.00 67.25 89 PHE A C 1
ATOM 728 O O . PHE A 1 89 ? -21.102 -11.090 30.718 1.00 67.25 89 PHE A O 1
ATOM 735 N N . ASP A 1 90 ? -20.178 -10.947 28.688 1.00 74.31 90 ASP A N 1
ATOM 736 C CA . ASP A 1 90 ? -19.106 -11.931 28.914 1.00 74.31 90 ASP A CA 1
ATOM 737 C C . ASP A 1 90 ? -17.803 -11.326 29.481 1.00 74.31 90 ASP A C 1
ATOM 739 O O . ASP A 1 90 ? -16.829 -12.050 29.682 1.00 74.31 90 ASP A O 1
ATOM 743 N N . GLY A 1 91 ? -17.768 -10.012 29.746 1.00 69.38 91 GLY A N 1
ATOM 744 C CA . GLY A 1 91 ? -16.588 -9.315 30.274 1.00 69.38 91 GLY A CA 1
ATOM 745 C C . GLY A 1 91 ? -15.419 -9.217 29.284 1.00 69.38 91 GLY A C 1
ATOM 746 O O . GLY A 1 91 ? -14.295 -8.922 29.688 1.00 69.38 91 GLY A O 1
ATOM 747 N N . SER A 1 92 ? -15.655 -9.470 27.992 1.00 75.62 92 SER A N 1
ATOM 748 C CA . SER A 1 92 ? -14.624 -9.422 26.947 1.00 75.62 92 SER A CA 1
ATOM 749 C C . SER A 1 92 ? -14.229 -8.006 26.506 1.00 75.62 92 SER A C 1
ATOM 751 O O . SER A 1 92 ? -13.239 -7.863 25.792 1.00 75.62 92 SER A O 1
ATOM 753 N N . GLU A 1 93 ? -14.933 -6.961 26.958 1.00 74.50 93 GLU A N 1
ATOM 754 C CA . GLU A 1 93 ? -14.672 -5.558 26.589 1.00 74.50 93 GLU A CA 1
ATOM 755 C C . GLU A 1 93 ? -13.214 -5.143 26.813 1.00 74.50 93 GLU A C 1
ATOM 757 O O . GLU A 1 93 ? -12.599 -4.573 25.916 1.00 74.50 93 GLU A O 1
ATOM 762 N N . SER A 1 94 ? -12.626 -5.515 27.956 1.00 79.12 94 SER A N 1
ATOM 763 C CA . SER A 1 94 ? -11.233 -5.175 28.279 1.00 79.12 94 SER A CA 1
ATOM 764 C C . SER A 1 94 ? -10.221 -5.826 27.323 1.00 79.12 94 SER A C 1
ATOM 766 O O . SER A 1 94 ? -9.179 -5.239 27.044 1.00 79.12 94 SER A O 1
ATOM 768 N N . LYS A 1 95 ? -10.529 -7.006 26.763 1.00 82.69 95 LYS A N 1
ATOM 769 C CA . LYS A 1 95 ? -9.673 -7.648 25.750 1.00 82.69 95 LYS A CA 1
ATOM 770 C C . LYS A 1 95 ? -9.765 -6.931 24.409 1.00 82.69 95 LYS A C 1
ATOM 772 O O . LYS A 1 95 ? -8.749 -6.734 23.758 1.00 82.69 95 LYS A O 1
ATOM 777 N N . TYR A 1 96 ? -10.969 -6.518 24.015 1.00 81.81 96 TYR A N 1
ATOM 778 C CA . TYR A 1 96 ? -11.159 -5.749 22.788 1.00 81.81 96 TYR A CA 1
ATOM 779 C C . TYR A 1 96 ? -10.504 -4.369 22.866 1.00 81.81 96 TYR A C 1
ATOM 781 O O . TYR A 1 96 ? -9.975 -3.912 21.862 1.00 81.81 96 TYR A O 1
ATOM 789 N N . GLU A 1 97 ? -10.507 -3.716 24.032 1.00 83.69 97 GLU A N 1
ATOM 790 C CA . GLU A 1 97 ? -9.750 -2.475 24.248 1.00 83.69 97 GLU A CA 1
ATOM 791 C C . GLU A 1 97 ? -8.252 -2.679 24.035 1.00 83.69 97 GLU A C 1
ATOM 793 O O . GLU A 1 97 ? -7.657 -1.961 23.239 1.00 83.69 97 GLU A O 1
ATOM 798 N N . GLN A 1 98 ? -7.673 -3.706 24.660 1.00 87.38 98 GLN A N 1
ATOM 799 C CA . GLN A 1 98 ? -6.255 -4.010 24.490 1.00 87.38 98 GLN A CA 1
ATOM 800 C C . GLN A 1 98 ? -5.907 -4.358 23.033 1.00 87.38 98 GLN A C 1
ATOM 802 O O . GLN A 1 98 ? -4.929 -3.852 22.497 1.00 87.38 98 GLN A O 1
ATOM 807 N N . GLU A 1 99 ? -6.731 -5.165 22.356 1.00 87.62 99 GLU A N 1
ATOM 808 C CA . GLU A 1 99 ? -6.516 -5.497 20.942 1.00 87.62 99 GLU A CA 1
ATOM 809 C C . GLU A 1 99 ? -6.643 -4.274 20.017 1.00 87.62 99 GLU A C 1
ATOM 811 O O . GLU A 1 99 ? -5.948 -4.195 19.005 1.00 87.62 99 GLU A O 1
ATOM 816 N N . ILE A 1 100 ? -7.523 -3.321 20.339 1.00 88.94 100 ILE A N 1
ATOM 817 C CA . ILE A 1 100 ? -7.640 -2.050 19.611 1.00 88.94 100 ILE A CA 1
ATOM 818 C C . ILE A 1 100 ? -6.366 -1.218 19.800 1.00 88.94 100 ILE A C 1
ATOM 820 O O . ILE A 1 100 ? -5.822 -0.712 18.817 1.00 88.94 100 ILE A O 1
ATOM 824 N N . ASP A 1 101 ? -5.863 -1.107 21.028 1.00 90.94 101 ASP A N 1
ATOM 825 C CA . ASP A 1 101 ? -4.641 -0.356 21.331 1.00 90.94 101 ASP A CA 1
ATOM 826 C C . ASP A 1 101 ? -3.417 -0.972 20.630 1.00 90.94 101 ASP A C 1
ATOM 828 O O . ASP A 1 101 ? -2.645 -0.262 19.984 1.00 90.94 101 ASP A O 1
ATOM 832 N N . ASP A 1 102 ? -3.292 -2.300 20.647 1.00 92.12 102 ASP A N 1
ATOM 833 C CA . ASP A 1 102 ? -2.206 -3.008 19.963 1.00 92.12 102 ASP A CA 1
ATOM 834 C C . ASP A 1 102 ? -2.269 -2.781 18.439 1.00 92.12 102 ASP A C 1
ATOM 836 O O . ASP A 1 102 ? -1.282 -2.386 17.813 1.00 92.12 102 ASP A O 1
ATOM 840 N N . VAL A 1 103 ? -3.449 -2.953 17.826 1.00 91.06 103 VAL A N 1
ATOM 841 C CA . VAL A 1 103 ? -3.625 -2.771 16.373 1.00 91.06 103 VAL A CA 1
ATOM 842 C C . VAL A 1 103 ? -3.402 -1.315 15.951 1.00 91.06 103 VAL A C 1
ATOM 844 O O . VAL A 1 103 ? -2.828 -1.073 14.889 1.00 91.06 103 VAL A O 1
ATOM 847 N N . THR A 1 104 ? -3.820 -0.331 16.751 1.00 91.62 104 THR A N 1
ATOM 848 C CA . THR A 1 104 ? -3.594 1.094 16.440 1.00 91.62 104 THR A CA 1
ATOM 849 C C . THR A 1 104 ? -2.118 1.479 16.530 1.00 91.62 104 THR A C 1
ATOM 851 O O . THR A 1 104 ? -1.625 2.237 15.682 1.00 91.62 104 THR A O 1
ATOM 854 N N . GLN A 1 105 ? -1.389 0.920 17.497 1.00 92.81 105 GLN A N 1
ATOM 855 C CA . GLN A 1 105 ? 0.052 1.109 17.603 1.00 92.81 105 GLN A CA 1
ATOM 856 C C . GLN A 1 105 ? 0.775 0.490 16.399 1.00 92.81 105 GLN A C 1
ATOM 858 O O . GLN A 1 105 ? 1.578 1.170 15.757 1.00 92.81 105 GLN A O 1
ATOM 863 N N . GLU A 1 106 ? 0.425 -0.743 16.019 1.00 92.38 106 GLU A N 1
ATOM 864 C CA . GLU A 1 106 ? 1.001 -1.398 14.840 1.00 92.38 106 GLU A CA 1
ATOM 865 C C . GLU A 1 106 ? 0.707 -0.625 13.540 1.00 92.38 106 GLU A C 1
ATOM 867 O O . GLU A 1 106 ? 1.602 -0.459 12.710 1.00 92.38 106 GLU A O 1
ATOM 872 N N . ILE A 1 107 ? -0.510 -0.088 13.366 1.00 90.31 107 ILE A N 1
ATOM 873 C CA . ILE A 1 107 ? -0.854 0.771 12.217 1.00 90.31 107 ILE A CA 1
ATOM 874 C C . ILE A 1 107 ? 0.070 1.992 12.171 1.00 90.31 107 ILE A C 1
ATOM 876 O O . ILE A 1 107 ? 0.614 2.325 11.117 1.00 90.31 107 ILE A O 1
ATOM 880 N N . THR A 1 108 ? 0.272 2.651 13.312 1.00 91.69 108 THR A N 1
ATOM 881 C CA . THR A 1 108 ? 1.119 3.848 13.406 1.00 91.69 108 THR A CA 1
ATOM 882 C C . THR A 1 108 ? 2.574 3.541 13.053 1.00 91.69 108 THR A C 1
ATOM 884 O O . THR A 1 108 ? 3.228 4.321 12.355 1.00 91.69 108 THR A O 1
ATOM 887 N N . ASP A 1 109 ? 3.086 2.395 13.496 1.00 92.25 109 ASP A N 1
ATOM 888 C CA . ASP A 1 109 ? 4.448 1.969 13.186 1.00 92.25 109 ASP A CA 1
ATOM 889 C C . ASP A 1 109 ? 4.611 1.598 11.704 1.00 92.25 109 ASP A C 1
ATOM 891 O O . ASP A 1 109 ? 5.610 1.969 11.082 1.00 92.25 109 ASP A O 1
ATOM 895 N N . GLU A 1 110 ? 3.604 0.973 11.092 1.00 90.38 110 GLU A N 1
ATOM 896 C CA . GLU A 1 110 ? 3.583 0.710 9.650 1.00 90.38 110 GLU A CA 1
ATOM 897 C C . GLU A 1 110 ? 3.545 2.004 8.820 1.00 90.38 110 GLU A C 1
ATOM 899 O O . GLU A 1 110 ? 4.281 2.130 7.835 1.00 90.38 110 GLU A O 1
ATOM 904 N N . PHE A 1 111 ? 2.777 3.015 9.243 1.00 88.38 111 PHE A N 1
ATOM 905 C CA . PHE A 1 111 ? 2.795 4.340 8.613 1.00 88.38 111 PHE A CA 1
ATOM 906 C C . PHE A 1 111 ? 4.188 4.977 8.657 1.00 88.38 111 PHE A C 1
ATOM 908 O O . PHE A 1 111 ? 4.666 5.492 7.644 1.00 88.38 111 PHE A O 1
ATOM 915 N N . ARG A 1 112 ? 4.882 4.892 9.799 1.00 89.62 112 ARG A N 1
ATOM 916 C CA . ARG A 1 112 ? 6.257 5.402 9.942 1.00 89.62 112 ARG A CA 1
ATOM 917 C C . ARG A 1 112 ? 7.246 4.652 9.050 1.00 89.62 112 ARG A C 1
ATOM 919 O O . ARG A 1 112 ? 8.165 5.264 8.503 1.00 89.62 112 ARG A O 1
ATOM 926 N N . CYS A 1 113 ? 7.075 3.341 8.886 1.00 87.69 113 CYS A N 1
ATOM 927 C CA . CYS A 1 113 ? 7.880 2.538 7.967 1.00 87.69 113 CYS A CA 1
ATOM 928 C C . CYS A 1 113 ? 7.672 2.969 6.509 1.00 87.69 113 CYS A C 1
ATOM 930 O O . CYS A 1 113 ? 8.658 3.202 5.800 1.00 87.69 113 CYS A O 1
ATOM 932 N N . ALA A 1 114 ? 6.417 3.153 6.087 1.00 85.31 114 ALA A N 1
ATOM 933 C CA . ALA A 1 114 ? 6.079 3.644 4.753 1.00 85.31 114 ALA A CA 1
ATOM 934 C C . ALA A 1 114 ? 6.648 5.053 4.498 1.00 85.31 114 ALA A C 1
ATOM 936 O O . ALA A 1 114 ? 7.275 5.294 3.464 1.00 85.31 114 ALA A O 1
ATOM 937 N N . GLU A 1 115 ? 6.516 5.966 5.465 1.00 85.25 115 GLU A N 1
ATOM 938 C CA . GLU A 1 115 ? 7.068 7.324 5.385 1.00 85.25 115 GLU A CA 1
ATOM 939 C C . GLU A 1 115 ? 8.600 7.310 5.276 1.00 85.25 115 GLU A C 1
ATOM 941 O O . GLU A 1 115 ? 9.185 8.005 4.442 1.00 85.25 115 GLU A O 1
ATOM 946 N N . LYS A 1 116 ? 9.274 6.472 6.072 1.00 87.12 116 LYS A N 1
ATOM 947 C CA . LYS A 1 116 ? 10.733 6.320 6.023 1.00 87.12 116 LYS A CA 1
ATOM 948 C C . LYS A 1 116 ? 11.204 5.790 4.667 1.00 87.12 116 LYS A C 1
ATOM 950 O O . LYS A 1 116 ? 12.245 6.237 4.183 1.00 87.12 116 LYS A O 1
ATOM 955 N N . GLY A 1 117 ? 10.464 4.861 4.059 1.00 82.38 117 GLY A N 1
ATOM 956 C CA . GLY A 1 117 ? 10.722 4.368 2.702 1.00 82.38 117 GLY A CA 1
ATOM 957 C C . GLY A 1 117 ? 10.600 5.478 1.658 1.00 82.38 117 GLY A C 1
ATOM 958 O O . GLY A 1 117 ? 11.532 5.711 0.884 1.00 82.38 117 GLY A O 1
ATOM 959 N N . LEU A 1 118 ? 9.506 6.241 1.713 1.00 79.81 118 LEU A N 1
ATOM 960 C CA . LEU A 1 118 ? 9.260 7.369 0.814 1.00 79.81 118 LEU A CA 1
ATOM 961 C C . LEU A 1 118 ? 10.335 8.460 0.944 1.00 79.81 118 LEU A C 1
ATOM 963 O O . LEU A 1 118 ? 10.838 8.965 -0.061 1.00 79.81 118 LEU A O 1
ATOM 967 N N . ARG A 1 119 ? 10.742 8.787 2.176 1.00 82.94 119 ARG A N 1
ATOM 968 C CA . ARG A 1 119 ? 11.778 9.791 2.450 1.00 82.94 119 ARG A CA 1
ATOM 969 C C . ARG A 1 119 ? 13.155 9.367 1.942 1.00 82.94 119 ARG A C 1
ATOM 971 O O . ARG A 1 119 ? 13.882 10.207 1.423 1.00 82.94 119 ARG A O 1
ATOM 978 N N . LYS A 1 120 ? 13.515 8.083 2.059 1.00 80.50 120 LYS A N 1
ATOM 979 C CA . LYS A 1 120 ? 14.759 7.555 1.472 1.00 80.50 120 LYS A CA 1
ATOM 980 C C . LYS A 1 120 ? 14.773 7.733 -0.043 1.00 80.50 120 LYS A C 1
ATOM 982 O O . LYS A 1 120 ? 15.752 8.232 -0.579 1.00 80.50 120 LYS A O 1
ATOM 987 N N . MET A 1 121 ? 13.663 7.416 -0.706 1.00 76.44 121 MET A N 1
ATOM 988 C CA . MET A 1 121 ? 13.540 7.591 -2.153 1.00 76.44 121 MET A CA 1
ATOM 989 C C . MET A 1 121 ? 13.636 9.062 -2.583 1.00 76.44 121 MET A C 1
ATOM 991 O O . MET A 1 121 ? 14.197 9.346 -3.635 1.00 76.44 121 MET A O 1
ATOM 995 N N . ALA A 1 122 ? 13.105 9.993 -1.785 1.00 71.50 122 ALA A N 1
ATOM 996 C CA . ALA A 1 122 ? 13.254 11.426 -2.039 1.00 71.50 122 ALA A CA 1
ATOM 997 C C . ALA A 1 122 ? 14.701 11.918 -1.863 1.00 71.50 122 ALA A C 1
ATOM 999 O O . ALA A 1 122 ? 15.113 12.840 -2.551 1.00 71.50 122 ALA A O 1
ATOM 1000 N N . HIS A 1 123 ? 15.483 11.305 -0.969 1.00 71.12 123 HIS A N 1
ATOM 1001 C CA . HIS A 1 123 ? 16.875 11.697 -0.725 1.00 71.12 123 HIS A CA 1
ATOM 1002 C C . HIS A 1 123 ? 17.866 11.063 -1.718 1.00 71.12 123 HIS A C 1
ATOM 1004 O O . HIS A 1 123 ? 18.866 11.680 -2.078 1.00 71.12 123 HIS A O 1
ATOM 1010 N N . ASP A 1 124 ? 17.572 9.856 -2.213 1.00 67.12 124 ASP A N 1
ATOM 1011 C CA . ASP A 1 124 ? 18.331 9.214 -3.299 1.00 67.12 124 ASP A CA 1
ATOM 1012 C C . ASP A 1 124 ? 18.168 9.938 -4.652 1.00 67.12 124 ASP A C 1
ATOM 1014 O O . ASP A 1 124 ? 18.949 9.702 -5.575 1.00 67.12 124 ASP A O 1
ATOM 1018 N N . ASP A 1 125 ? 17.181 10.832 -4.779 1.00 61.31 125 ASP A N 1
ATOM 1019 C CA . ASP A 1 125 ? 16.975 11.699 -5.949 1.00 61.31 125 ASP A CA 1
ATOM 1020 C C . ASP A 1 125 ? 18.108 12.728 -6.125 1.00 61.31 125 ASP A C 1
ATOM 1022 O O . ASP A 1 125 ? 18.485 13.053 -7.247 1.00 61.31 125 ASP A O 1
ATOM 1026 N N . GLU A 1 126 ? 18.706 13.198 -5.024 1.00 61.03 126 GLU A N 1
ATOM 1027 C CA . GLU A 1 126 ? 19.731 14.253 -5.053 1.00 61.03 126 GLU A CA 1
ATOM 1028 C C . GLU A 1 126 ? 21.140 13.725 -5.376 1.00 61.03 126 GLU A C 1
ATOM 1030 O O . GLU A 1 126 ? 22.005 14.488 -5.805 1.00 61.03 126 GLU A O 1
ATOM 1035 N N . ASN A 1 127 ? 21.388 12.425 -5.179 1.00 59.12 127 ASN A N 1
ATOM 1036 C CA . ASN A 1 127 ? 22.743 11.858 -5.148 1.00 59.12 127 ASN A CA 1
ATOM 1037 C C . ASN A 1 127 ? 23.152 11.075 -6.409 1.00 59.12 127 ASN A C 1
ATOM 1039 O O . ASN A 1 127 ? 24.277 10.577 -6.474 1.00 59.12 127 ASN A O 1
ATOM 1043 N N . MET A 1 128 ? 22.281 10.935 -7.412 1.00 61.94 128 MET A N 1
ATOM 1044 C CA . MET A 1 128 ? 22.549 10.071 -8.567 1.00 61.94 128 MET A CA 1
ATOM 1045 C C . MET A 1 128 ? 22.014 10.707 -9.861 1.00 61.94 128 MET A C 1
ATOM 1047 O O . MET A 1 128 ? 20.850 11.096 -9.931 1.00 61.94 128 MET A O 1
ATOM 1051 N N . GLU A 1 129 ? 22.852 10.814 -10.900 1.00 60.72 129 GLU A N 1
ATOM 1052 C CA . GLU A 1 129 ? 22.446 11.327 -12.219 1.00 60.72 129 GLU A CA 1
ATOM 1053 C C . GLU A 1 129 ? 21.465 10.357 -12.900 1.00 60.72 129 GLU A C 1
ATOM 1055 O O . GLU A 1 129 ? 21.848 9.451 -13.643 1.00 60.72 129 GLU A O 1
ATOM 1060 N N . PHE A 1 130 ? 20.172 10.537 -12.647 1.00 64.81 130 PHE A N 1
ATOM 1061 C CA . PHE A 1 130 ? 19.109 9.839 -13.359 1.00 64.81 130 PHE A CA 1
ATOM 1062 C C . PHE A 1 130 ? 18.612 10.660 -14.557 1.00 64.81 130 PHE A C 1
ATOM 1064 O O . PHE A 1 130 ? 18.619 11.890 -14.558 1.00 64.81 130 PHE A O 1
ATOM 1071 N N . SER A 1 131 ? 18.147 9.973 -15.607 1.00 72.44 131 SER A N 1
ATOM 1072 C CA . SER A 1 131 ? 17.501 10.630 -16.751 1.00 72.44 131 SER A CA 1
ATOM 1073 C C . SER A 1 131 ? 16.281 11.432 -16.281 1.00 72.44 131 SER A C 1
ATOM 1075 O O . SER A 1 131 ? 15.507 10.943 -15.459 1.00 72.44 131 SER A O 1
ATOM 1077 N N . ALA A 1 132 ? 16.037 12.615 -16.855 1.00 71.88 132 ALA A N 1
ATOM 1078 C CA . ALA A 1 132 ? 14.884 13.462 -16.514 1.00 71.88 132 ALA A CA 1
ATOM 1079 C C . ALA A 1 132 ? 13.523 12.728 -16.598 1.00 71.88 132 ALA A C 1
ATOM 1081 O O . ALA A 1 132 ? 12.568 13.088 -15.908 1.00 71.88 132 ALA A O 1
ATOM 1082 N N . ALA A 1 133 ? 13.426 11.679 -17.425 1.00 74.62 133 ALA A N 1
ATOM 1083 C CA . ALA A 1 133 ? 12.248 10.815 -17.499 1.00 74.62 133 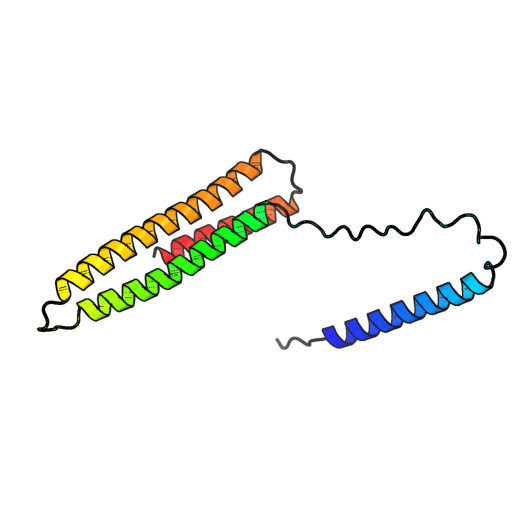ALA A CA 1
ATOM 1084 C C . ALA A 1 133 ? 12.057 9.934 -16.246 1.00 74.62 133 ALA A C 1
ATOM 1086 O O . ALA A 1 133 ? 10.921 9.720 -15.814 1.00 74.62 133 ALA A O 1
ATOM 1087 N N . ASP A 1 134 ? 13.146 9.443 -15.651 1.00 72.38 134 ASP A N 1
ATOM 1088 C CA . ASP A 1 134 ? 13.115 8.643 -14.422 1.00 72.38 134 ASP A CA 1
ATOM 1089 C C . ASP A 1 134 ? 12.765 9.522 -13.214 1.00 72.38 134 ASP A C 1
ATOM 1091 O O . ASP A 1 134 ? 11.856 9.179 -12.461 1.00 72.38 134 ASP A O 1
ATOM 1095 N N . ALA A 1 135 ? 13.357 10.720 -13.117 1.00 77.56 135 ALA A N 1
ATOM 1096 C CA . ALA A 1 135 ? 13.016 11.711 -12.088 1.00 77.56 135 ALA A CA 1
ATOM 1097 C C . ALA A 1 135 ? 11.513 12.058 -12.100 1.00 77.56 135 ALA A C 1
ATOM 1099 O O . ALA A 1 135 ? 10.832 12.009 -11.075 1.00 77.56 135 ALA A O 1
ATOM 1100 N N . LYS A 1 136 ? 10.941 12.299 -13.289 1.00 82.44 136 LYS A N 1
ATOM 1101 C CA . LYS A 1 136 ? 9.500 12.561 -13.433 1.00 82.44 136 LYS A CA 1
ATOM 1102 C C . LYS A 1 136 ? 8.637 11.363 -13.031 1.00 82.44 136 LYS A C 1
ATOM 1104 O O . LYS A 1 136 ? 7.572 11.536 -12.438 1.00 82.44 136 LYS A O 1
ATOM 1109 N N . THR A 1 137 ? 9.071 10.147 -13.361 1.00 81.75 137 THR A N 1
ATOM 1110 C CA . THR A 1 137 ? 8.343 8.924 -12.992 1.00 81.75 137 THR A CA 1
ATOM 1111 C C . THR A 1 137 ? 8.319 8.756 -11.475 1.00 81.75 137 THR A C 1
ATOM 1113 O O . THR A 1 137 ? 7.253 8.510 -10.914 1.00 81.75 137 THR A O 1
ATOM 1116 N N . ARG A 1 138 ? 9.446 8.989 -10.797 1.00 78.56 138 ARG A N 1
ATOM 1117 C CA . ARG A 1 138 ? 9.520 8.966 -9.331 1.00 78.56 138 ARG A CA 1
ATOM 1118 C C . ARG A 1 138 ? 8.651 10.026 -8.688 1.00 78.56 138 ARG A C 1
ATOM 1120 O O . ARG A 1 138 ? 7.911 9.692 -7.772 1.00 78.56 138 ARG A O 1
ATOM 1127 N N . GLN A 1 139 ? 8.683 11.264 -9.180 1.00 83.62 139 GLN A N 1
ATOM 1128 C CA . GLN A 1 139 ? 7.844 12.337 -8.646 1.00 83.62 139 GLN A CA 1
ATOM 1129 C C . GLN A 1 139 ? 6.357 11.965 -8.717 1.00 83.62 139 GLN A C 1
ATOM 1131 O O . GLN A 1 139 ? 5.639 12.102 -7.731 1.00 83.62 139 GLN A O 1
ATOM 1136 N N . ASN A 1 140 ? 5.900 11.420 -9.850 1.00 86.44 140 ASN A N 1
ATOM 1137 C CA . ASN A 1 140 ? 4.519 10.951 -9.991 1.00 86.44 140 ASN A CA 1
ATOM 1138 C C . ASN A 1 140 ? 4.186 9.841 -8.986 1.00 86.44 140 ASN A C 1
ATOM 1140 O O . ASN A 1 140 ? 3.105 9.840 -8.399 1.00 86.44 140 ASN A O 1
ATOM 1144 N N . VAL A 1 141 ? 5.117 8.906 -8.782 1.00 84.88 141 VAL A N 1
ATOM 1145 C CA . VAL A 1 141 ? 4.966 7.829 -7.801 1.00 84.88 141 VAL A CA 1
ATOM 1146 C C . VAL A 1 141 ? 4.892 8.410 -6.386 1.00 84.88 141 VAL A C 1
ATOM 1148 O O . VAL A 1 141 ? 3.963 8.084 -5.658 1.00 84.88 141 VAL A O 1
ATOM 1151 N N . GLN A 1 142 ? 5.783 9.331 -6.012 1.00 83.06 142 GLN A N 1
ATOM 1152 C CA . GLN A 1 142 ? 5.759 10.018 -4.716 1.00 83.06 142 GLN A CA 1
ATOM 1153 C C . GLN A 1 142 ? 4.448 10.769 -4.481 1.00 83.06 142 GLN A C 1
ATOM 1155 O O . GLN A 1 142 ? 3.852 10.628 -3.418 1.00 83.06 142 GLN A O 1
ATOM 1160 N N . SER A 1 143 ? 3.976 11.539 -5.466 1.00 86.12 143 SER A N 1
ATOM 1161 C CA . SER A 1 143 ? 2.699 12.250 -5.368 1.00 86.12 143 SER A CA 1
ATOM 1162 C C . SER A 1 143 ? 1.532 11.283 -5.191 1.00 86.12 143 SER A C 1
ATOM 1164 O O . SER A 1 143 ? 0.678 11.517 -4.343 1.00 86.12 143 SER A O 1
ATOM 1166 N N . HIS A 1 144 ? 1.522 10.168 -5.929 1.00 85.69 144 HIS A N 1
ATOM 1167 C CA . HIS A 1 144 ? 0.515 9.126 -5.753 1.00 85.69 144 HIS A CA 1
ATOM 1168 C C . HIS A 1 144 ? 0.533 8.541 -4.334 1.00 85.69 144 HIS A C 1
ATOM 1170 O O . HIS A 1 144 ? -0.528 8.412 -3.728 1.00 85.69 144 HIS A O 1
ATOM 1176 N N . TRP A 1 145 ? 1.714 8.240 -3.782 1.00 81.19 145 TRP A N 1
ATOM 1177 C CA . TRP A 1 145 ? 1.855 7.746 -2.408 1.00 81.19 145 TRP A CA 1
ATOM 1178 C C . TRP A 1 145 ? 1.396 8.755 -1.371 1.00 81.19 145 TRP A C 1
ATOM 1180 O O . TRP A 1 145 ? 0.674 8.381 -0.455 1.00 81.19 145 TRP A O 1
ATOM 1190 N N . ALA A 1 146 ? 1.787 10.020 -1.520 1.00 82.50 146 ALA A N 1
ATOM 1191 C CA . ALA A 1 146 ? 1.366 11.079 -0.617 1.00 82.50 146 ALA A CA 1
ATOM 1192 C C . ALA A 1 146 ? -0.163 11.167 -0.581 1.00 82.50 146 ALA A C 1
ATOM 1194 O O . ALA A 1 146 ? -0.753 11.099 0.491 1.00 82.50 146 ALA A O 1
ATOM 1195 N N . THR A 1 147 ? -0.812 11.202 -1.750 1.00 86.38 147 THR A N 1
ATOM 1196 C CA . THR A 1 147 ? -2.277 11.194 -1.833 1.00 86.38 147 THR A CA 1
ATOM 1197 C C . THR A 1 147 ? -2.881 9.923 -1.241 1.00 86.38 147 THR A C 1
ATOM 1199 O O . THR A 1 147 ? -3.843 10.016 -0.489 1.00 86.38 147 THR A O 1
ATOM 1202 N N . ALA A 1 148 ? -2.321 8.746 -1.532 1.00 83.25 148 ALA A N 1
ATOM 1203 C CA . ALA A 1 148 ? -2.837 7.477 -1.022 1.00 83.25 148 ALA A CA 1
ATOM 1204 C C . ALA A 1 148 ? -2.714 7.359 0.505 1.00 83.25 148 ALA A C 1
ATOM 1206 O O . ALA A 1 148 ? -3.626 6.857 1.150 1.00 83.25 148 ALA A O 1
ATOM 1207 N N . LEU A 1 149 ? -1.611 7.821 1.096 1.00 82.06 149 LEU A N 1
ATOM 1208 C CA . LEU A 1 149 ? -1.427 7.833 2.548 1.00 82.06 149 LEU A CA 1
ATOM 1209 C C . LEU A 1 149 ? -2.367 8.836 3.218 1.00 82.06 149 LEU A C 1
ATOM 121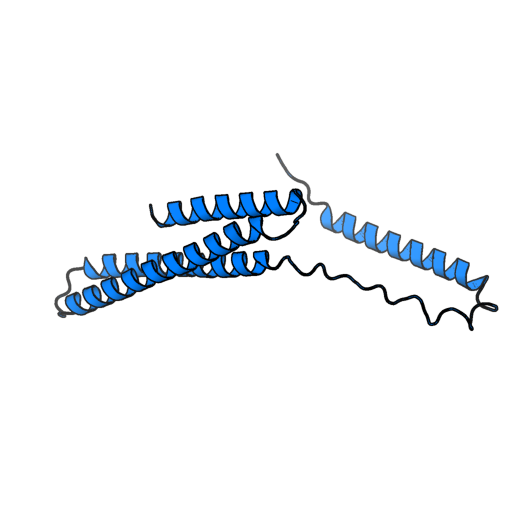1 O O . LEU A 1 149 ? -2.951 8.512 4.246 1.00 82.06 149 LEU A O 1
ATOM 1215 N N . THR A 1 150 ? -2.555 10.020 2.625 1.00 84.94 150 THR A N 1
ATOM 1216 C CA . THR A 1 150 ? -3.534 11.001 3.115 1.00 84.94 150 THR A CA 1
ATOM 1217 C C . THR A 1 150 ? -4.963 10.465 3.043 1.00 84.94 150 THR A C 1
ATOM 1219 O O . THR A 1 150 ? -5.714 10.669 3.985 1.00 84.94 150 THR A O 1
ATOM 1222 N N . ASP A 1 151 ? -5.326 9.750 1.976 1.00 86.00 151 ASP A N 1
ATOM 1223 C CA . ASP A 1 151 ? -6.651 9.132 1.815 1.00 86.00 151 ASP A CA 1
ATOM 1224 C C . ASP A 1 151 ? -6.927 8.051 2.871 1.00 86.00 151 ASP A C 1
ATOM 1226 O O . ASP A 1 151 ? -8.039 7.943 3.362 1.00 86.00 151 ASP A O 1
ATOM 1230 N N . ILE A 1 152 ? -5.910 7.278 3.271 1.00 81.50 152 ILE A N 1
ATOM 1231 C CA . ILE A 1 152 ? -6.060 6.256 4.325 1.00 81.50 152 ILE A CA 1
ATOM 1232 C C . ILE A 1 152 ? -6.101 6.887 5.724 1.00 81.50 152 ILE A C 1
ATOM 1234 O O . ILE A 1 152 ? -6.693 6.317 6.638 1.00 81.50 152 ILE A O 1
ATOM 1238 N N . ALA A 1 153 ? -5.430 8.024 5.909 1.00 72.38 153 ALA A N 1
ATOM 1239 C CA . ALA A 1 153 ? -5.404 8.741 7.179 1.00 72.38 153 ALA A CA 1
ATOM 1240 C C . ALA A 1 153 ? -6.641 9.632 7.408 1.00 72.38 153 ALA A C 1
ATOM 1242 O O . ALA A 1 153 ? -6.850 10.071 8.541 1.00 72.38 153 ALA A O 1
ATOM 1243 N N . SER A 1 154 ? -7.409 9.934 6.354 1.00 66.50 154 SER A N 1
ATOM 1244 C CA . SER A 1 154 ? -8.633 10.746 6.404 1.00 66.50 154 SER A CA 1
ATOM 1245 C C . SER A 1 154 ? -9.879 9.919 6.696 1.00 66.50 154 SER A C 1
ATOM 1247 O O . SER A 1 154 ? -10.843 10.565 7.167 1.00 66.50 154 SER A O 1
#